Protein AF-K5VGX4-F1 (afdb_monomer)

Secondary structure (DSSP, 8-state):
-EEEEESTTT-S-EEEEEEEEEEETTEEEEEEEEEEETTTEEEE-SS----TT--EEEEEEESSSSSEEEEEEEEEETTTTEEEEEEEEEEEE----EEEEE---BPTTSSSBPPPP---EEEEES--EEETTEEE-STT-------STT---EEEEE-SSEEEEEE-

Organism: Phanerochaete carnosa (strain HHB-10118-sp) (NCBI:txid650164)

Solvent-accessible surface area (backbone atoms only — not comparable to full-atom values): 9795 Å² total; per-residue (Å²): 60,47,37,43,35,40,5,71,85,87,34,82,11,23,48,35,38,35,37,40,62,46,80,56,94,97,40,78,48,60,46,41,36,37,34,40,39,74,80,72,53,71,46,73,52,85,77,53,78,70,60,93,88,59,50,70,51,75,50,74,47,58,80,40,70,55,59,18,44,33,35,34,42,37,41,31,31,65,72,79,69,41,62,45,74,47,81,43,80,51,57,61,19,54,52,81,41,76,49,78,48,71,59,72,48,58,38,90,98,52,94,47,69,40,84,77,68,89,68,53,66,50,75,48,64,82,46,70,47,79,50,96,90,44,78,42,58,49,68,84,57,88,87,80,65,52,49,72,91,92,44,74,42,38,49,74,47,75,40,69,38,35,40,40,41,34,53,106

Foldseek 3Di:
DKKKKFQDPPDQKIKMWDWDWDDDPNDTAIWTWMAIPPVRDIDTDPQDGDDPPWDKDWDKAFPDLAQGQKIKTKMARPRVRDIDMDIDGYGGRGNPDIDTDDDFDDDPPDPHTDDDDFPAKDKDFQDWDAHPVGIQFCPVPDDDFDADPHDTQWDWDDDRGMIMIGGD

Nearest PDB structures (foldseek):
  3trs-assembly2_D  TM=9.168E-01  e=4.503E-14  Aspergillus niger var. macrosporus
  2ifr-assembly1_A  TM=8.135E-01  e=1.107E-07  Scytalidium lignicola
  6rji-assembly1_A  TM=1.841E-01  e=1.550E+00  Staphylococcus aureus subsp. aureus NCTC 8325
  8put-assembly1_E  TM=2.075E-01  e=5.794E+00  Saccharolobus islandicus

Mean predicted aligned error: 5.02 Å

Structure (mmCIF, N/CA/C/O backbone):
data_AF-K5VGX4-F1
#
_entry.id   AF-K5VGX4-F1
#
loop_
_atom_site.group_PDB
_atom_site.id
_atom_site.type_symbol
_atom_site.label_atom_id
_atom_site.label_alt_id
_atom_site.label_comp_id
_atom_site.label_asym_id
_atom_site.label_entity_id
_atom_site.label_seq_id
_atom_site.pdbx_PDB_ins_code
_atom_site.Cartn_x
_atom_site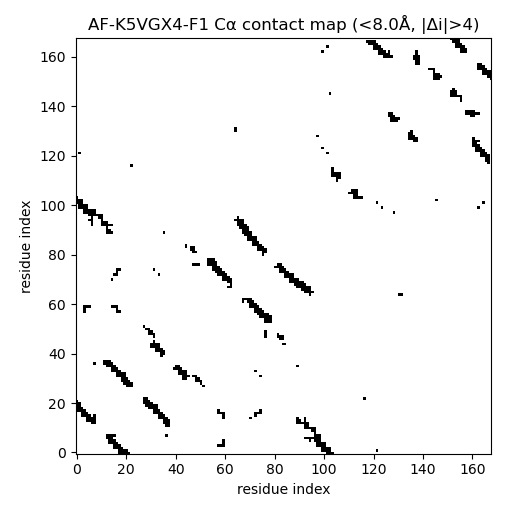.Cartn_y
_atom_site.Cartn_z
_atom_site.occupancy
_atom_site.B_iso_or_equiv
_atom_site.auth_seq_id
_atom_site.auth_comp_id
_atom_site.auth_asym_id
_atom_site.auth_atom_id
_atom_site.pdbx_PDB_model_num
ATOM 1 N N . MET A 1 1 ? -3.195 -7.210 6.623 1.00 63.75 1 MET A N 1
ATOM 2 C CA . MET A 1 1 ? -2.421 -5.995 6.301 1.00 63.75 1 MET A CA 1
ATOM 3 C C . MET A 1 1 ? -2.563 -5.768 4.810 1.00 63.75 1 MET A C 1
ATOM 5 O O . MET A 1 1 ? -2.445 -6.739 4.075 1.00 63.75 1 MET A O 1
ATOM 9 N N . SER A 1 2 ? -2.834 -4.542 4.381 1.00 61.88 2 SER A N 1
ATOM 10 C CA . SER A 1 2 ? -2.885 -4.179 2.959 1.00 61.88 2 SER A CA 1
ATOM 11 C C . SER A 1 2 ? -1.829 -3.112 2.696 1.00 61.88 2 SER A C 1
ATOM 13 O O . SER A 1 2 ? -1.759 -2.135 3.445 1.00 61.88 2 SER A O 1
ATOM 15 N N . LEU A 1 3 ? -0.999 -3.303 1.672 1.00 67.31 3 LEU A N 1
ATOM 16 C CA . LEU A 1 3 ? 0.160 -2.464 1.381 1.00 67.31 3 LEU A CA 1
ATOM 17 C C . LEU A 1 3 ? 0.176 -2.009 -0.076 1.00 67.31 3 LEU A C 1
ATOM 19 O O . LEU A 1 3 ? -0.295 -2.697 -0.980 1.00 67.31 3 LEU A O 1
ATOM 23 N N . VAL A 1 4 ? 0.801 -0.855 -0.282 1.00 62.69 4 VAL A N 1
ATOM 24 C CA . VAL A 1 4 ? 1.339 -0.416 -1.568 1.00 62.69 4 VAL A CA 1
ATOM 25 C C . VAL A 1 4 ? 2.850 -0.279 -1.403 1.00 62.69 4 VAL A C 1
ATOM 27 O O . VAL A 1 4 ? 3.320 0.361 -0.457 1.00 62.69 4 VAL A O 1
ATOM 30 N N . GLY A 1 5 ? 3.617 -0.883 -2.306 1.00 64.56 5 GLY A N 1
ATOM 31 C CA . GLY A 1 5 ? 5.077 -0.920 -2.245 1.00 64.56 5 GLY A CA 1
ATOM 32 C C . GLY A 1 5 ? 5.744 -0.354 -3.494 1.00 64.56 5 GLY A C 1
ATOM 33 O O . GLY A 1 5 ? 5.256 -0.527 -4.610 1.00 64.56 5 GLY A O 1
ATOM 34 N N . LEU A 1 6 ? 6.885 0.315 -3.307 1.00 62.66 6 LEU A N 1
ATOM 35 C CA . LEU A 1 6 ? 7.830 0.656 -4.371 1.00 62.66 6 LEU A CA 1
ATOM 36 C C . LEU A 1 6 ? 9.154 -0.085 -4.145 1.00 62.66 6 LEU A C 1
ATOM 38 O O . LEU A 1 6 ? 9.863 0.184 -3.173 1.00 62.66 6 LEU A O 1
ATOM 42 N N . GLY A 1 7 ? 9.519 -0.954 -5.092 1.00 56.75 7 GLY A N 1
ATOM 43 C CA . GLY A 1 7 ? 10.837 -1.586 -5.191 1.00 56.75 7 GLY A CA 1
ATOM 44 C C . GLY A 1 7 ? 11.082 -2.833 -4.334 1.00 56.75 7 GLY A C 1
ATOM 45 O O . GLY A 1 7 ? 12.243 -3.144 -4.099 1.00 56.75 7 GLY A O 1
ATOM 46 N N . ALA A 1 8 ? 10.064 -3.542 -3.838 1.00 59.56 8 ALA A N 1
ATOM 47 C CA . ALA A 1 8 ? 10.280 -4.581 -2.820 1.00 59.56 8 ALA A CA 1
ATOM 48 C C . ALA A 1 8 ? 10.713 -5.968 -3.331 1.00 59.56 8 ALA A C 1
ATOM 50 O O . ALA A 1 8 ? 11.227 -6.755 -2.540 1.00 59.56 8 ALA A O 1
ATOM 51 N N . ILE A 1 9 ? 10.535 -6.289 -4.620 1.00 65.56 9 ILE A N 1
ATOM 52 C CA . ILE A 1 9 ? 10.758 -7.660 -5.122 1.00 65.56 9 ILE A CA 1
ATOM 53 C C . ILE A 1 9 ? 12.150 -7.829 -5.742 1.00 65.56 9 ILE A C 1
ATOM 55 O O . ILE A 1 9 ? 12.849 -8.797 -5.443 1.00 65.56 9 ILE A O 1
ATOM 59 N N . SER A 1 10 ? 12.571 -6.910 -6.612 1.00 68.81 10 SER A N 1
ATOM 60 C CA . SER A 1 10 ? 13.826 -7.015 -7.368 1.00 68.81 10 SER A CA 1
ATOM 61 C C . SER A 1 10 ? 14.906 -6.013 -6.946 1.00 68.81 10 SER A C 1
ATOM 63 O O . SER A 1 10 ? 16.047 -6.131 -7.403 1.00 68.81 10 SER A O 1
ATOM 65 N N . CYS A 1 11 ? 14.593 -5.050 -6.068 1.00 73.00 11 CYS A N 1
ATOM 66 C CA . CYS A 1 11 ? 15.578 -4.103 -5.544 1.00 73.00 11 CYS A CA 1
ATOM 67 C C . CYS A 1 11 ? 16.080 -4.503 -4.149 1.00 73.00 11 CYS A C 1
ATOM 69 O O . CYS A 1 11 ? 15.352 -5.030 -3.317 1.00 73.00 11 CYS A O 1
ATOM 71 N N . GLU A 1 12 ? 17.327 -4.133 -3.850 1.00 76.31 12 GLU A N 1
ATOM 72 C CA . GLU A 1 12 ? 17.892 -4.255 -2.498 1.00 76.31 12 GLU A CA 1
ATOM 73 C C . GLU A 1 12 ? 17.292 -3.253 -1.496 1.00 76.31 12 GLU A C 1
ATOM 75 O O . GLU A 1 12 ? 17.384 -3.475 -0.293 1.00 76.31 12 GLU A O 1
ATOM 80 N N . ASN A 1 13 ? 16.702 -2.147 -1.973 1.00 84.50 13 ASN A N 1
ATOM 81 C CA . ASN A 1 13 ? 16.064 -1.126 -1.139 1.00 84.50 13 ASN A CA 1
ATOM 82 C C . ASN A 1 13 ? 14.654 -0.821 -1.645 1.00 84.50 13 ASN A C 1
ATOM 84 O O . ASN A 1 13 ? 14.469 -0.605 -2.847 1.00 84.50 13 ASN A O 1
ATOM 88 N N . ALA A 1 14 ? 13.713 -0.705 -0.713 1.00 85.94 14 ALA A N 1
ATOM 89 C CA . ALA A 1 14 ? 12.306 -0.450 -0.995 1.00 85.94 14 ALA A CA 1
ATOM 90 C C . ALA A 1 14 ? 11.689 0.489 0.043 1.00 85.94 14 ALA A C 1
ATOM 92 O O . ALA A 1 14 ? 12.184 0.608 1.168 1.00 85.94 14 ALA A O 1
ATOM 93 N N . LEU A 1 15 ? 10.586 1.122 -0.346 1.00 89.19 15 LEU A N 1
ATOM 94 C CA . LEU A 1 15 ? 9.711 1.874 0.545 1.00 89.19 15 LEU A CA 1
ATOM 95 C C . LEU A 1 15 ? 8.289 1.352 0.368 1.00 89.19 15 LEU A C 1
ATOM 97 O O . LEU A 1 15 ? 7.767 1.344 -0.747 1.00 89.19 15 LEU A O 1
ATOM 101 N N . THR A 1 16 ? 7.659 0.956 1.465 1.00 90.50 16 THR A N 1
ATOM 102 C CA . THR A 1 16 ? 6.272 0.485 1.479 1.00 90.50 16 THR A CA 1
ATOM 103 C C . THR A 1 16 ? 5.437 1.336 2.428 1.00 90.50 16 THR A C 1
ATOM 105 O O . THR A 1 16 ? 5.945 1.929 3.384 1.00 90.50 16 THR A O 1
ATOM 108 N N . VAL A 1 17 ? 4.145 1.451 2.128 1.00 92.88 17 VAL A N 1
ATOM 109 C CA . VAL A 1 17 ? 3.154 2.154 2.948 1.00 92.88 17 VAL A CA 1
ATOM 110 C C . VAL A 1 17 ? 1.897 1.309 2.981 1.00 92.88 17 VAL A C 1
ATOM 112 O O . VAL A 1 17 ? 1.453 0.810 1.949 1.00 92.88 17 VAL A O 1
ATOM 115 N N . GLY A 1 18 ? 1.294 1.160 4.152 1.00 91.94 18 GLY A N 1
ATOM 116 C CA . GLY A 1 18 ? 0.129 0.300 4.281 1.00 91.94 18 GLY A CA 1
ATOM 117 C C . GLY A 1 18 ? -0.660 0.507 5.558 1.00 91.94 18 GLY A C 1
ATOM 118 O O . GLY A 1 18 ? -0.421 1.436 6.335 1.00 91.94 18 GLY A O 1
ATOM 119 N N . ILE A 1 19 ? -1.628 -0.387 5.741 1.00 92.12 19 ILE A N 1
ATOM 120 C CA . ILE A 1 19 ? -2.461 -0.495 6.934 1.00 92.12 19 ILE A CA 1
ATOM 121 C C . ILE A 1 19 ? -2.382 -1.917 7.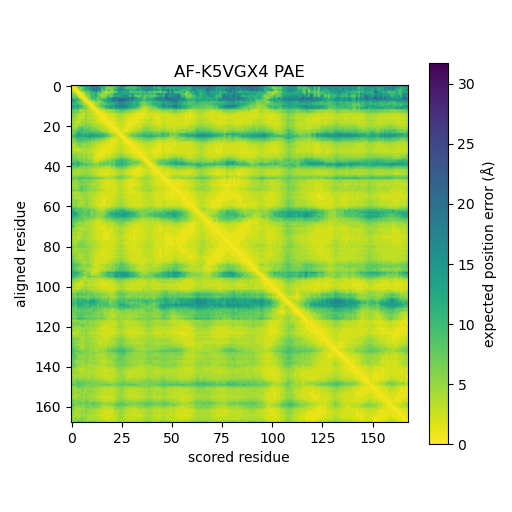479 1.00 92.12 19 ILE A C 1
ATOM 123 O O . ILE A 1 19 ? -2.678 -2.896 6.784 1.00 92.12 19 ILE A O 1
ATOM 127 N N . ASP A 1 20 ? -2.079 -2.010 8.764 1.00 88.75 20 ASP A N 1
ATOM 128 C CA . ASP A 1 20 ? -2.126 -3.236 9.545 1.00 88.75 20 ASP A CA 1
ATOM 129 C C . ASP A 1 20 ? -3.528 -3.453 10.043 1.00 88.75 20 ASP A C 1
ATOM 131 O O . ASP A 1 20 ? -4.076 -2.604 10.739 1.00 88.75 20 ASP A O 1
ATOM 135 N N . LEU A 1 21 ? -4.079 -4.617 9.720 1.00 86.75 21 LEU A N 1
ATOM 136 C CA . LEU A 1 21 ? -5.281 -5.131 10.347 1.00 86.75 21 LEU A CA 1
ATOM 137 C C . LEU A 1 21 ? -4.851 -6.177 11.367 1.00 86.75 21 LEU A C 1
ATOM 139 O O . LEU A 1 21 ? -4.308 -7.216 10.990 1.00 86.75 21 LEU A O 1
ATOM 143 N N . THR A 1 22 ? -5.157 -5.915 12.630 1.00 84.00 22 THR A N 1
ATOM 144 C CA . THR A 1 22 ? -5.036 -6.895 13.708 1.00 84.00 22 THR A CA 1
ATOM 145 C C . THR A 1 22 ? -6.429 -7.250 14.195 1.00 84.00 22 THR A C 1
ATOM 147 O O . THR A 1 22 ? -7.211 -6.360 14.534 1.00 84.00 22 THR A O 1
ATOM 150 N N . LEU A 1 23 ? -6.730 -8.547 14.254 1.00 80.00 23 LEU A N 1
ATOM 151 C CA . LEU A 1 23 ? -7.935 -9.075 14.888 1.00 80.00 23 LEU A CA 1
ATOM 152 C C . LEU A 1 23 ? -7.544 -9.779 16.189 1.00 80.00 23 LEU A C 1
ATOM 154 O O . LEU A 1 23 ? -6.754 -10.722 16.181 1.00 80.00 23 LEU A O 1
ATOM 158 N N . GLN A 1 24 ? -8.098 -9.327 17.312 1.00 79.94 24 GLN A N 1
ATOM 159 C CA . GLN A 1 24 ? -7.889 -9.940 18.620 1.00 79.94 24 GLN A CA 1
ATOM 160 C C . GLN A 1 24 ? -9.206 -9.966 19.399 1.00 79.94 24 GLN A C 1
ATOM 162 O O . GLN A 1 24 ? -9.781 -8.915 19.667 1.00 79.94 24 GLN A O 1
ATOM 167 N N . ASN A 1 25 ? -9.663 -11.160 19.797 1.00 78.88 25 ASN A N 1
ATOM 168 C CA . ASN A 1 25 ? -10.885 -11.362 20.595 1.00 78.88 25 ASN A CA 1
ATOM 169 C C . ASN A 1 25 ? -12.103 -10.585 20.047 1.00 78.88 25 ASN A C 1
ATOM 171 O O . ASN A 1 25 ? -12.697 -9.784 20.766 1.00 78.88 25 ASN A O 1
ATOM 175 N N . ASP A 1 26 ? -12.420 -10.777 18.763 1.00 78.75 26 ASP A N 1
ATOM 176 C CA . ASP A 1 26 ? -13.504 -10.101 18.025 1.00 78.75 26 ASP A CA 1
ATOM 177 C C . ASP A 1 26 ? -13.368 -8.571 17.878 1.00 78.75 26 ASP A C 1
ATOM 179 O O . ASP A 1 26 ? -14.263 -7.913 17.349 1.00 78.75 26 ASP A O 1
ATOM 183 N N . SER A 1 27 ? -12.243 -7.986 18.298 1.00 83.50 27 SER A N 1
ATOM 184 C CA . SER A 1 27 ? -11.921 -6.581 18.054 1.00 83.50 27 SER A CA 1
ATOM 185 C C . SER A 1 27 ? -10.943 -6.446 16.894 1.00 83.50 27 SER A C 1
ATOM 187 O O . SER A 1 27 ? -9.887 -7.080 16.883 1.00 83.50 27 SER A O 1
ATOM 189 N N . SER A 1 28 ? -11.260 -5.553 15.958 1.00 86.75 28 SER A N 1
ATOM 190 C CA . SER A 1 28 ? -10.342 -5.108 14.910 1.00 86.75 28 SER A CA 1
ATOM 191 C C . SER A 1 28 ? -9.628 -3.823 15.311 1.00 86.75 28 SER A C 1
ATOM 193 O O . SER A 1 28 ? -10.273 -2.881 15.775 1.00 86.75 28 SER A O 1
ATOM 195 N N . SER A 1 29 ? -8.325 -3.747 15.066 1.00 89.31 29 SER A N 1
ATOM 196 C CA . SER A 1 29 ? -7.566 -2.497 15.109 1.00 89.31 29 SER A CA 1
ATOM 197 C C . SER A 1 29 ? -6.819 -2.279 13.803 1.00 89.31 29 SER A C 1
ATOM 199 O O . SER A 1 29 ? -6.275 -3.231 13.241 1.00 89.31 29 SER A O 1
ATOM 201 N N . PHE A 1 30 ? -6.756 -1.019 13.381 1.00 91.12 30 PHE A N 1
ATOM 202 C CA . PHE A 1 30 ? -6.107 -0.593 12.150 1.00 91.12 30 PHE A CA 1
ATOM 203 C C . PHE A 1 30 ? -4.961 0.361 12.472 1.00 91.12 30 PHE A C 1
ATOM 205 O O . PHE A 1 30 ? -5.176 1.350 13.173 1.00 91.12 30 PHE A O 1
ATOM 212 N N . THR A 1 31 ? -3.758 0.084 11.976 1.00 92.19 31 THR A N 1
ATOM 213 C CA . THR A 1 31 ? -2.594 0.964 12.169 1.00 92.19 31 THR A CA 1
ATOM 214 C C . THR A 1 31 ? -1.946 1.265 10.831 1.00 92.19 31 THR A C 1
ATOM 216 O O . THR A 1 31 ? -1.549 0.352 10.122 1.00 92.19 31 THR A O 1
ATOM 219 N N . ALA A 1 32 ? -1.831 2.542 10.475 1.00 94.50 32 ALA A N 1
ATOM 220 C CA . ALA A 1 32 ? -1.070 2.934 9.297 1.00 94.50 32 ALA A CA 1
ATOM 221 C C . ALA A 1 32 ? 0.427 2.921 9.593 1.00 94.50 32 ALA A C 1
ATOM 223 O O . ALA A 1 32 ? 0.856 3.409 10.642 1.00 94.50 32 ALA A O 1
ATOM 224 N N . PHE A 1 33 ? 1.216 2.456 8.632 1.00 92.81 33 PHE A N 1
ATOM 225 C CA . PHE A 1 33 ? 2.666 2.399 8.753 1.00 92.81 33 PHE A CA 1
ATOM 226 C C . PHE A 1 33 ? 3.366 2.702 7.426 1.00 92.81 33 PHE A C 1
ATOM 228 O O . PHE A 1 33 ? 2.760 2.703 6.351 1.00 92.81 33 PHE A O 1
ATOM 235 N N . TYR A 1 34 ? 4.663 2.962 7.528 1.00 92.31 34 TYR A N 1
ATOM 236 C CA . TYR A 1 34 ? 5.604 2.886 6.421 1.00 92.31 34 TYR A CA 1
ATOM 237 C C . TYR A 1 34 ? 6.806 2.037 6.836 1.00 92.31 34 TYR A C 1
ATOM 239 O O . TYR A 1 34 ? 7.202 2.060 8.002 1.00 92.31 34 TYR A O 1
ATOM 247 N N . GLU A 1 35 ? 7.399 1.313 5.895 1.00 89.06 35 GLU A N 1
ATOM 248 C CA . GLU A 1 35 ? 8.564 0.460 6.139 1.00 89.06 35 GLU A CA 1
ATOM 249 C C . GLU A 1 35 ? 9.661 0.722 5.104 1.00 89.06 35 GLU A C 1
ATOM 251 O O . GLU A 1 35 ? 9.398 1.047 3.943 1.00 89.06 35 GLU A O 1
ATOM 256 N N . ILE A 1 36 ? 10.911 0.609 5.558 1.00 88.06 36 ILE A N 1
ATOM 257 C CA . ILE A 1 36 ? 12.106 0.768 4.731 1.00 88.06 36 ILE A CA 1
ATOM 258 C C . ILE A 1 36 ? 12.841 -0.574 4.681 1.00 88.06 36 ILE A C 1
ATOM 260 O O . ILE A 1 36 ? 13.323 -1.077 5.696 1.00 88.06 36 ILE A O 1
ATOM 264 N N . PHE A 1 37 ? 12.979 -1.142 3.487 1.00 83.19 37 PHE A N 1
ATOM 265 C CA . PHE A 1 37 ? 13.798 -2.334 3.260 1.00 83.19 37 PHE A CA 1
ATOM 266 C C . PHE A 1 37 ? 15.225 -1.915 2.851 1.00 83.19 37 PHE A C 1
ATOM 268 O O . PHE A 1 37 ? 15.352 -0.938 2.102 1.00 83.19 37 PHE A O 1
ATOM 275 N N . PRO A 1 38 ? 16.304 -2.588 3.317 1.00 77.19 38 PRO A N 1
ATOM 276 C CA . PRO A 1 38 ? 16.350 -3.857 4.056 1.00 77.19 38 PRO A CA 1
ATOM 277 C C . PRO A 1 38 ? 16.469 -3.723 5.579 1.00 77.19 38 PRO A C 1
ATOM 279 O O . PRO A 1 38 ? 16.701 -4.728 6.247 1.00 77.19 38 PRO A O 1
ATOM 282 N N . SER A 1 39 ? 16.359 -2.516 6.155 1.00 77.00 39 SER A N 1
ATOM 283 C CA . SER A 1 39 ? 16.430 -2.386 7.619 1.00 77.00 39 SER A CA 1
ATOM 284 C C . SER A 1 39 ? 15.300 -3.151 8.313 1.00 77.00 39 SER A C 1
ATOM 286 O O . SER A 1 39 ? 15.486 -3.579 9.451 1.00 77.00 39 SER A O 1
ATOM 288 N N . GLY A 1 40 ? 14.165 -3.347 7.624 1.00 71.88 40 GLY A N 1
ATOM 289 C CA . GLY A 1 40 ? 12.980 -4.025 8.159 1.00 71.88 40 GLY A CA 1
ATOM 290 C C . GLY A 1 40 ? 12.303 -3.210 9.260 1.00 71.88 40 GLY A C 1
ATOM 291 O O . GLY A 1 40 ? 11.555 -3.742 10.077 1.00 71.88 40 GLY A O 1
ATOM 292 N N . GLU A 1 41 ? 12.628 -1.917 9.345 1.00 78.50 41 GLU A N 1
ATOM 293 C CA . GLU A 1 41 ? 12.055 -1.018 10.335 1.00 78.50 41 GLU A CA 1
ATOM 294 C C . GLU A 1 41 ? 10.731 -0.466 9.803 1.00 78.50 41 GLU A C 1
ATOM 296 O O . GLU A 1 41 ? 10.706 0.295 8.830 1.00 78.50 41 GLU A O 1
ATOM 301 N N . ALA A 1 42 ? 9.641 -0.831 10.477 1.00 85.88 42 ALA A N 1
ATOM 302 C CA . ALA A 1 42 ? 8.317 -0.262 10.271 1.00 85.88 42 ALA A CA 1
ATOM 303 C C . ALA A 1 42 ? 8.037 0.845 11.298 1.00 85.88 42 ALA A C 1
ATOM 305 O O . ALA A 1 42 ? 8.340 0.722 12.489 1.00 85.88 42 ALA A O 1
ATOM 306 N N . PHE A 1 43 ? 7.429 1.934 10.839 1.00 91.50 43 PHE A N 1
ATOM 307 C CA . PHE A 1 43 ? 7.101 3.101 11.647 1.00 91.50 43 PHE A CA 1
ATOM 308 C C . PHE A 1 43 ? 5.631 3.465 11.479 1.00 91.50 43 PHE A C 1
ATOM 310 O O . PHE A 1 43 ? 5.133 3.567 10.359 1.00 91.50 43 PHE A O 1
ATOM 317 N N . ASN A 1 44 ? 4.952 3.744 12.590 1.00 94.19 44 ASN A N 1
ATOM 318 C CA . ASN A 1 44 ? 3.527 4.062 12.572 1.00 94.19 44 ASN A CA 1
ATOM 319 C C . ASN A 1 44 ? 3.268 5.540 12.267 1.00 94.19 44 ASN A C 1
ATOM 321 O O . ASN A 1 44 ? 3.961 6.433 12.764 1.00 94.19 44 ASN A O 1
ATOM 325 N N . PHE A 1 45 ? 2.186 5.803 11.539 1.00 94.62 45 PHE A N 1
ATOM 326 C CA . PHE A 1 45 ? 1.558 7.118 11.499 1.00 94.62 45 PHE A CA 1
ATOM 327 C C . PHE A 1 45 ? 0.617 7.258 12.704 1.00 94.62 45 PHE A C 1
ATOM 329 O O . PHE A 1 45 ? -0.394 6.568 12.785 1.00 94.62 45 PHE A O 1
ATOM 336 N N . SER A 1 46 ? 0.939 8.146 13.650 1.00 91.25 46 SER A N 1
ATOM 337 C CA . SER A 1 46 ? 0.144 8.336 14.877 1.00 91.25 46 SER A CA 1
ATOM 338 C C . SER A 1 46 ? -1.083 9.233 14.704 1.00 91.25 46 SER A C 1
ATOM 340 O O . SER A 1 46 ? -2.006 9.169 15.513 1.00 91.25 46 SER A O 1
ATOM 342 N N . ASP A 1 47 ? -1.093 10.075 13.670 1.00 90.62 47 ASP A N 1
ATOM 343 C CA . ASP A 1 47 ? -2.043 11.189 13.539 1.00 90.62 47 ASP A CA 1
ATOM 344 C C . ASP A 1 47 ? -3.201 10.870 12.574 1.00 90.62 47 ASP A C 1
ATOM 346 O O . ASP A 1 47 ? -3.835 11.766 12.013 1.00 90.62 47 ASP A O 1
ATOM 350 N N . ILE A 1 48 ? -3.478 9.582 12.362 1.00 96.44 48 ILE A N 1
ATOM 351 C CA . ILE A 1 48 ? -4.554 9.090 11.502 1.00 96.44 48 ILE A CA 1
ATOM 352 C C . ILE A 1 48 ? -5.220 7.866 12.129 1.00 96.44 48 ILE A C 1
ATOM 354 O O . ILE A 1 48 ? -4.569 7.047 12.774 1.00 96.44 48 ILE A O 1
ATOM 358 N N . SER A 1 49 ? -6.533 7.755 11.951 1.00 95.62 49 SER A N 1
ATOM 359 C CA . SER A 1 49 ? -7.339 6.644 12.455 1.00 95.62 49 SER A CA 1
ATOM 360 C C . SER A 1 49 ? -8.184 6.047 11.340 1.00 95.62 49 SER A C 1
ATOM 362 O O . SER A 1 49 ? -8.503 6.736 10.370 1.00 95.62 49 SER A O 1
ATOM 364 N N . PHE A 1 50 ? -8.561 4.780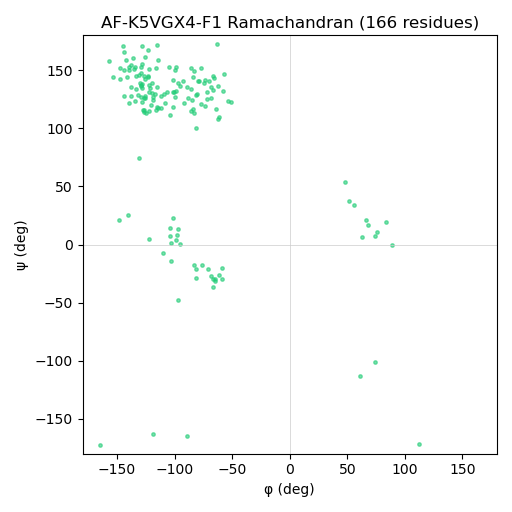 11.496 1.00 94.94 50 PHE A N 1
ATOM 365 C CA . PHE A 1 50 ? -9.375 4.052 10.526 1.00 94.94 50 PHE A CA 1
ATOM 366 C C . PHE A 1 50 ? -10.406 3.183 11.234 1.00 94.94 50 PHE A C 1
ATOM 368 O O . PHE A 1 50 ? -10.186 2.718 12.357 1.00 94.94 50 PHE A O 1
ATOM 375 N N . ALA A 1 51 ? -11.505 2.933 10.539 1.00 93.00 51 ALA A N 1
ATOM 376 C CA . ALA A 1 51 ? -12.508 1.945 10.877 1.00 93.00 51 ALA A CA 1
ATOM 377 C C . ALA A 1 51 ? -12.741 0.996 9.693 1.00 93.00 51 ALA A C 1
ATOM 379 O O . ALA A 1 51 ? -12.415 1.298 8.544 1.00 93.00 51 ALA A O 1
ATOM 380 N N . ALA A 1 52 ? -13.331 -0.165 9.978 1.00 88.75 52 ALA A N 1
ATOM 381 C CA . ALA A 1 52 ? -13.754 -1.084 8.931 1.00 88.75 52 ALA A CA 1
ATOM 382 C C . ALA A 1 52 ? -14.747 -0.388 7.982 1.00 88.75 52 ALA A C 1
ATOM 384 O O . ALA A 1 52 ? -15.709 0.236 8.435 1.00 88.75 52 ALA A O 1
ATOM 385 N N . GLY A 1 53 ? -14.514 -0.517 6.674 1.00 89.62 53 GLY A N 1
ATOM 386 C CA . GLY A 1 53 ? -15.319 0.122 5.629 1.00 89.62 53 GLY A CA 1
ATOM 387 C C . GLY A 1 53 ? -14.863 1.527 5.221 1.00 89.62 53 GLY A C 1
ATOM 388 O O . GLY A 1 53 ? -15.483 2.116 4.336 1.00 89.62 53 GLY A O 1
ATOM 389 N N . ASP A 1 54 ? -13.798 2.068 5.820 1.00 94.81 54 ASP A N 1
ATOM 390 C CA . ASP A 1 54 ? -13.216 3.330 5.360 1.00 94.81 54 ASP A CA 1
ATOM 391 C C . ASP A 1 54 ? -12.585 3.202 3.966 1.00 94.81 54 ASP A C 1
ATOM 393 O O . ASP A 1 54 ? -11.976 2.188 3.626 1.00 94.81 54 ASP A O 1
ATOM 397 N N . ILE A 1 55 ? -12.685 4.273 3.174 1.00 95.31 55 ILE A N 1
ATOM 398 C CA . ILE A 1 55 ? -11.999 4.399 1.888 1.00 95.31 55 ILE A CA 1
ATOM 399 C C . ILE A 1 55 ? -10.660 5.080 2.144 1.00 95.31 55 ILE A C 1
ATOM 401 O O . ILE A 1 55 ? -10.612 6.204 2.653 1.00 95.31 55 ILE A O 1
ATOM 405 N N . VAL A 1 56 ? -9.566 4.416 1.773 1.00 95.75 56 VAL A N 1
ATOM 406 C CA . VAL A 1 56 ? -8.212 4.910 2.030 1.00 95.75 56 VAL A CA 1
ATOM 407 C C . VAL A 1 56 ? -7.433 5.041 0.732 1.00 95.75 56 VAL A C 1
ATOM 409 O O . VAL A 1 56 ? -7.372 4.118 -0.072 1.00 95.75 56 VAL A O 1
ATOM 412 N N . THR A 1 57 ? -6.799 6.196 0.547 1.00 95.19 57 THR A N 1
ATOM 413 C CA . THR A 1 57 ? -5.821 6.412 -0.518 1.00 95.19 57 THR A CA 1
ATOM 414 C C . THR A 1 57 ? -4.421 6.282 0.059 1.00 95.19 57 THR A C 1
ATOM 416 O O . THR A 1 57 ? -4.072 6.976 1.016 1.00 95.19 57 THR A O 1
ATOM 419 N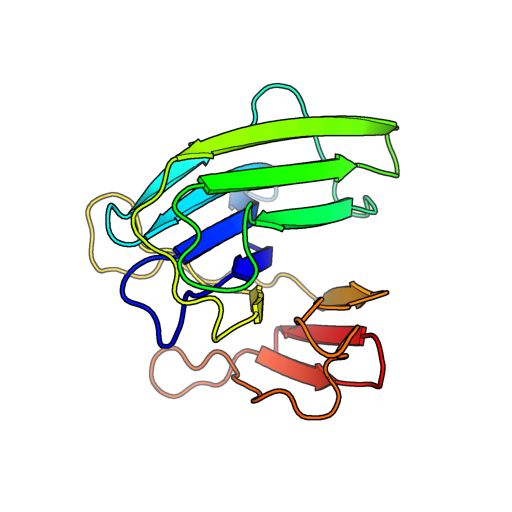 N . VAL A 1 58 ? -3.610 5.427 -0.556 1.00 93.69 58 VAL A N 1
ATOM 420 C CA . VAL A 1 58 ? -2.187 5.264 -0.252 1.00 93.69 58 VAL A CA 1
ATOM 421 C C . VAL A 1 58 ? -1.387 5.694 -1.473 1.00 93.69 58 VAL A C 1
ATOM 423 O O . VAL A 1 58 ? -1.748 5.362 -2.598 1.00 93.69 58 VAL A O 1
ATOM 426 N N . ASN A 1 59 ? -0.318 6.458 -1.262 1.00 92.81 59 ASN A N 1
ATOM 427 C CA . ASN A 1 59 ? 0.539 6.925 -2.345 1.00 92.81 59 ASN A CA 1
ATOM 428 C C . ASN A 1 59 ? 1.992 7.051 -1.884 1.00 92.81 59 ASN A C 1
ATOM 430 O O . ASN A 1 59 ? 2.265 7.504 -0.771 1.00 92.81 59 ASN A O 1
ATOM 434 N N . ILE A 1 60 ? 2.925 6.714 -2.770 1.00 92.00 60 ILE A N 1
ATOM 435 C CA . ILE A 1 60 ? 4.355 6.904 -2.551 1.00 92.00 60 ILE A CA 1
ATOM 436 C C . ILE A 1 60 ? 4.909 7.711 -3.717 1.00 92.00 60 ILE A C 1
ATOM 438 O O . ILE A 1 60 ? 4.766 7.333 -4.875 1.00 92.00 60 ILE A O 1
ATOM 442 N N . THR A 1 61 ? 5.582 8.818 -3.413 1.00 91.19 61 THR A N 1
ATOM 443 C CA . THR A 1 61 ? 6.298 9.609 -4.422 1.00 91.19 61 THR A CA 1
ATOM 444 C C . THR A 1 61 ? 7.795 9.502 -4.188 1.00 91.19 61 THR A C 1
ATOM 446 O O . THR A 1 61 ? 8.279 9.961 -3.154 1.00 91.19 61 THR A O 1
ATOM 449 N N . ALA A 1 62 ? 8.539 8.944 -5.136 1.00 87.19 62 ALA A N 1
ATOM 450 C CA . ALA A 1 62 ? 9.998 8.957 -5.105 1.00 87.19 62 ALA A CA 1
ATOM 451 C C . ALA A 1 62 ? 10.549 10.280 -5.666 1.00 87.19 62 ALA A C 1
ATOM 453 O O . ALA A 1 62 ? 9.947 10.887 -6.551 1.00 87.19 62 ALA A O 1
ATOM 454 N N . ALA A 1 63 ? 11.705 10.733 -5.167 1.00 80.44 63 ALA A N 1
ATOM 455 C CA . ALA A 1 63 ? 12.337 11.962 -5.661 1.00 80.44 63 ALA A CA 1
ATOM 456 C C . ALA A 1 63 ? 12.795 11.852 -7.129 1.00 80.44 63 ALA A C 1
ATOM 458 O O . ALA A 1 63 ? 12.827 12.849 -7.852 1.00 80.44 63 ALA A O 1
ATOM 459 N N . THR A 1 64 ? 13.144 10.642 -7.570 1.00 78.94 64 THR A N 1
ATOM 460 C CA . THR A 1 64 ? 13.499 10.312 -8.954 1.00 78.94 64 THR A CA 1
ATOM 461 C C . THR A 1 64 ? 12.869 8.979 -9.347 1.00 78.94 64 THR A C 1
ATOM 463 O O . THR A 1 64 ? 12.612 8.131 -8.499 1.00 78.94 64 THR A O 1
ATOM 466 N N . ALA A 1 65 ? 12.625 8.771 -10.643 1.00 70.12 65 ALA A N 1
ATOM 467 C CA . ALA A 1 65 ? 12.060 7.510 -11.131 1.00 70.12 65 ALA A CA 1
ATOM 468 C C . ALA A 1 65 ? 13.035 6.323 -10.992 1.00 70.12 65 ALA A C 1
ATOM 470 O O . ALA A 1 65 ? 12.607 5.183 -10.875 1.00 70.12 65 ALA A O 1
ATOM 471 N N . THR A 1 66 ? 14.346 6.588 -11.000 1.00 74.06 66 THR A N 1
ATOM 472 C CA . THR A 1 66 ? 15.402 5.586 -10.803 1.00 74.06 66 THR A CA 1
ATOM 473 C C . THR A 1 66 ? 16.434 6.094 -9.801 1.00 74.06 66 THR A C 1
ATOM 475 O O . THR A 1 66 ? 16.737 7.291 -9.763 1.00 74.06 66 THR A O 1
ATOM 478 N N . ASN A 1 67 ? 16.985 5.186 -8.991 1.00 81.50 67 ASN A N 1
ATOM 479 C CA . ASN A 1 67 ? 18.009 5.465 -7.974 1.00 81.50 67 ASN A CA 1
ATOM 480 C C . ASN A 1 67 ? 17.612 6.545 -6.956 1.00 81.50 67 ASN A C 1
ATOM 482 O O . ASN A 1 67 ? 18.450 7.331 -6.505 1.00 81.50 67 ASN A O 1
ATOM 486 N N . ALA A 1 68 ? 16.326 6.615 -6.613 1.00 86.56 68 ALA A N 1
ATOM 487 C CA . ALA A 1 68 ? 15.862 7.545 -5.598 1.00 86.56 68 ALA A CA 1
ATOM 488 C C . ALA A 1 68 ? 16.423 7.149 -4.233 1.00 86.56 68 ALA A C 1
ATOM 490 O O . ALA A 1 68 ? 16.354 5.992 -3.832 1.00 86.56 68 ALA A O 1
ATOM 491 N N . THR A 1 69 ? 16.951 8.124 -3.504 1.00 90.62 69 THR A N 1
ATOM 492 C CA . THR A 1 69 ? 17.445 7.956 -2.127 1.00 90.62 69 THR A CA 1
ATOM 493 C C . THR A 1 69 ? 16.476 8.528 -1.093 1.00 90.62 69 THR A C 1
ATOM 495 O O . THR A 1 69 ? 16.788 8.641 0.095 1.00 90.62 69 THR A O 1
ATOM 498 N N . SER A 1 70 ? 15.296 8.944 -1.546 1.00 90.62 70 SER A N 1
ATOM 499 C CA . SER A 1 70 ? 14.201 9.365 -0.691 1.00 90.62 70 SER A CA 1
ATOM 500 C C . SER A 1 70 ? 12.862 9.245 -1.403 1.00 90.62 70 SER A C 1
ATOM 502 O O . SER A 1 70 ? 12.763 9.270 -2.637 1.00 90.62 70 SER A O 1
ATOM 504 N N . GLY A 1 71 ? 11.817 9.155 -0.591 1.00 90.94 71 GLY A N 1
ATOM 505 C CA . GLY A 1 71 ? 10.436 9.212 -1.026 1.00 90.94 71 GLY A CA 1
ATOM 506 C C . GLY A 1 71 ? 9.564 9.923 -0.001 1.00 90.94 71 GLY A C 1
ATOM 507 O O . GLY A 1 71 ? 9.990 10.225 1.115 1.00 90.94 71 GLY A O 1
ATOM 508 N N . THR A 1 72 ? 8.330 10.202 -0.389 1.00 93.75 72 THR A N 1
ATOM 509 C CA . THR A 1 72 ? 7.297 10.694 0.516 1.00 93.75 72 THR A CA 1
ATOM 510 C C . THR A 1 72 ? 6.145 9.707 0.506 1.00 93.75 72 THR A C 1
ATOM 512 O O . THR A 1 72 ? 5.552 9.448 -0.541 1.00 93.75 72 THR A O 1
ATOM 515 N N . ALA A 1 73 ? 5.863 9.158 1.680 1.00 93.62 73 ALA A N 1
ATOM 516 C CA . ALA A 1 73 ? 4.726 8.300 1.948 1.00 93.62 73 ALA A CA 1
ATOM 517 C C . ALA A 1 73 ? 3.508 9.160 2.289 1.00 93.62 73 ALA A C 1
ATOM 519 O O . ALA A 1 73 ? 3.618 10.076 3.109 1.00 93.62 73 ALA A O 1
ATOM 520 N N . PHE A 1 74 ? 2.360 8.845 1.699 1.00 94.88 74 PHE A N 1
ATOM 521 C CA . PHE A 1 74 ? 1.076 9.470 1.988 1.00 94.88 74 PHE A CA 1
ATOM 522 C C . PHE A 1 74 ? 0.032 8.405 2.283 1.00 94.88 74 PHE A C 1
ATOM 524 O O .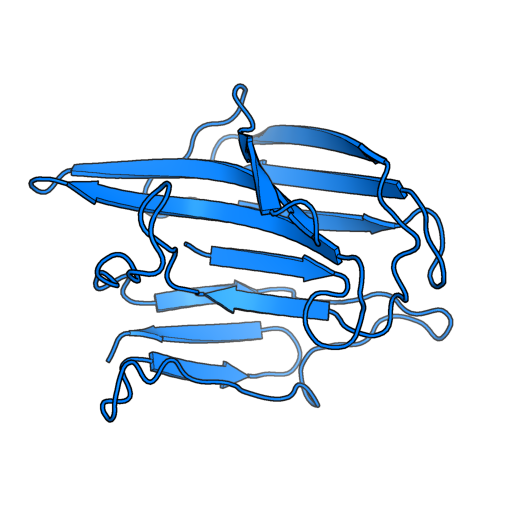 PHE A 1 74 ? -0.077 7.409 1.566 1.00 94.88 74 PHE A O 1
ATOM 531 N N . ILE A 1 75 ? -0.782 8.675 3.296 1.00 95.81 75 ILE A N 1
ATOM 532 C CA . ILE A 1 75 ? -1.989 7.915 3.573 1.00 95.81 75 ILE A CA 1
ATOM 533 C C . ILE A 1 75 ? -3.122 8.871 3.939 1.00 95.81 75 ILE A C 1
ATOM 535 O O . ILE A 1 75 ? -2.970 9.758 4.781 1.00 95.81 75 ILE A O 1
ATOM 539 N N . ILE A 1 76 ? -4.248 8.726 3.251 1.00 96.50 76 ILE A N 1
ATOM 540 C CA . ILE A 1 76 ? -5.405 9.611 3.360 1.00 96.50 76 ILE A CA 1
ATOM 541 C C . ILE A 1 76 ? -6.620 8.742 3.635 1.00 96.50 76 ILE A C 1
ATOM 543 O O . ILE A 1 76 ? -7.020 7.954 2.781 1.00 96.50 76 ILE A O 1
ATOM 547 N N . ASN A 1 77 ? -7.231 8.904 4.803 1.00 97.38 77 ASN A N 1
ATOM 548 C CA . ASN A 1 77 ? -8.542 8.337 5.069 1.00 97.38 77 ASN A CA 1
ATOM 549 C C . ASN A 1 77 ? -9.582 9.279 4.450 1.00 97.38 77 ASN A C 1
ATOM 551 O O . ASN A 1 77 ? -9.896 10.330 5.010 1.00 97.38 77 ASN A O 1
ATOM 555 N N . GLN A 1 78 ? -10.087 8.920 3.271 1.00 97.50 78 GLN A N 1
ATOM 556 C CA . GLN A 1 78 ? -11.045 9.731 2.521 1.00 97.50 78 GLN A CA 1
ATOM 557 C C . GLN A 1 78 ? -12.392 9.822 3.245 1.00 97.50 78 GLN A C 1
ATOM 559 O O . GLN A 1 78 ? -13.074 10.841 3.143 1.00 97.50 78 GLN A O 1
ATOM 564 N N . SER A 1 79 ? -12.758 8.793 4.016 1.00 97.81 79 SER A N 1
ATOM 565 C CA . SER A 1 79 ? -13.998 8.772 4.799 1.00 97.81 79 SER A CA 1
ATOM 566 C C . SER A 1 79 ? -13.999 9.803 5.928 1.00 97.81 79 SER A C 1
ATOM 568 O O . SER A 1 79 ? -15.036 10.399 6.218 1.00 97.81 79 SER A O 1
ATOM 570 N N . THR A 1 80 ? -12.849 10.034 6.568 1.00 97.44 80 THR A N 1
ATOM 571 C CA . THR A 1 80 ? -12.720 10.979 7.694 1.00 97.44 80 THR A CA 1
ATOM 572 C C . THR A 1 80 ? -12.079 12.311 7.303 1.00 97.44 80 THR A C 1
ATOM 574 O O . THR A 1 80 ? -12.136 13.272 8.072 1.00 97.44 80 THR A O 1
ATOM 577 N N . GLY A 1 81 ? -11.454 12.385 6.126 1.00 97.38 81 GLY A N 1
ATOM 578 C CA . GLY A 1 81 ? -10.653 13.522 5.673 1.00 97.38 81 GLY A CA 1
ATOM 579 C C . GLY A 1 81 ? -9.289 13.641 6.362 1.00 97.38 81 GLY A C 1
ATOM 580 O O . GLY A 1 81 ? -8.591 14.638 6.168 1.00 97.38 81 GLY A O 1
ATOM 581 N N . GLN A 1 82 ? -8.890 12.661 7.180 1.00 97.94 82 GLN A N 1
ATOM 582 C CA . GLN A 1 82 ? -7.581 12.660 7.830 1.00 97.94 82 GLN A CA 1
ATOM 583 C C . GLN A 1 82 ? -6.479 12.325 6.823 1.00 97.94 82 GLN A C 1
ATOM 585 O O . GLN A 1 82 ? -6.635 11.462 5.963 1.00 97.94 82 GLN A O 1
ATOM 590 N N . THR A 1 83 ? -5.336 12.993 6.949 1.00 97.00 83 THR A N 1
ATOM 591 C CA . THR A 1 83 ? -4.161 12.764 6.105 1.00 97.00 83 THR A CA 1
ATOM 592 C C . THR A 1 83 ? -2.926 12.666 6.980 1.00 97.00 83 THR A C 1
ATOM 594 O O . THR A 1 83 ? -2.700 13.530 7.825 1.00 97.00 83 THR A O 1
ATOM 597 N N . ALA A 1 84 ? -2.097 11.661 6.725 1.00 97.06 84 ALA A N 1
ATOM 598 C CA . ALA A 1 84 ? -0.756 11.566 7.269 1.00 97.06 84 ALA A CA 1
ATOM 599 C C . ALA A 1 84 ? 0.259 11.455 6.127 1.00 97.06 84 ALA A C 1
ATOM 601 O O . ALA A 1 84 ? -0.007 10.870 5.075 1.00 97.06 84 ALA A O 1
ATOM 602 N N . SER A 1 85 ? 1.429 12.062 6.319 1.00 95.88 85 SER A N 1
ATOM 603 C CA . SER A 1 85 ? 2.514 11.984 5.346 1.00 95.88 85 SER A CA 1
ATOM 604 C C . SER A 1 85 ? 3.873 12.023 6.024 1.00 95.88 85 SER A C 1
ATOM 606 O O . SER A 1 85 ? 4.026 12.587 7.111 1.00 95.88 85 SER A O 1
ATOM 608 N N . LYS A 1 86 ? 4.870 11.409 5.387 1.00 95.69 86 LYS A N 1
ATOM 609 C CA . LYS A 1 86 ? 6.242 11.386 5.887 1.00 95.69 86 LYS A CA 1
ATOM 610 C C . LYS A 1 86 ? 7.228 11.454 4.734 1.00 95.69 86 LYS A C 1
ATOM 612 O O . LYS A 1 86 ? 7.164 10.640 3.820 1.00 95.69 86 LYS A O 1
ATOM 617 N N . HIS A 1 87 ? 8.164 12.398 4.811 1.00 94.62 87 HIS A N 1
ATOM 618 C CA . HIS A 1 87 ? 9.361 12.374 3.976 1.00 94.62 87 HIS A CA 1
ATOM 619 C C . HIS A 1 87 ? 10.396 11.431 4.593 1.00 94.62 87 HIS A C 1
ATOM 621 O O . HIS A 1 87 ? 10.689 11.532 5.789 1.00 94.62 87 HIS A O 1
ATOM 627 N N . ILE A 1 88 ? 10.914 10.506 3.791 1.00 92.19 88 ILE A N 1
ATOM 628 C CA . ILE A 1 88 ? 11.697 9.357 4.240 1.00 92.19 88 ILE A CA 1
ATOM 629 C C . ILE A 1 88 ? 12.960 9.264 3.389 1.00 92.19 88 ILE A C 1
ATOM 631 O O . ILE A 1 88 ? 12.892 9.265 2.161 1.00 92.19 88 ILE A O 1
ATOM 635 N N . HIS A 1 89 ? 14.111 9.169 4.049 1.00 90.06 89 HIS A N 1
ATOM 636 C CA . HIS A 1 89 ? 15.379 8.854 3.397 1.00 90.06 89 HIS A CA 1
ATOM 637 C C . HIS A 1 89 ? 15.579 7.340 3.373 1.00 90.06 89 HIS A C 1
ATOM 639 O O . HIS A 1 89 ? 15.365 6.671 4.381 1.00 90.06 89 HIS A O 1
ATOM 645 N N . THR A 1 90 ? 16.008 6.821 2.230 1.00 85.38 90 THR A N 1
ATOM 646 C CA . THR A 1 90 ? 16.205 5.392 1.975 1.00 85.38 90 THR A CA 1
ATOM 647 C C . THR A 1 90 ? 17.604 5.149 1.411 1.00 85.38 90 THR A C 1
ATOM 649 O O . THR A 1 90 ? 18.317 6.083 1.028 1.00 85.38 90 THR A O 1
ATOM 652 N N . GLY A 1 91 ? 18.002 3.879 1.298 1.00 85.62 91 GLY A N 1
ATOM 653 C CA . GLY A 1 91 ? 19.025 3.508 0.319 1.00 85.62 91 GLY A CA 1
ATOM 654 C C . GLY A 1 91 ? 18.543 3.781 -1.113 1.00 85.62 91 GLY A C 1
ATOM 655 O O . GLY A 1 91 ? 17.383 4.136 -1.334 1.00 85.62 91 GLY A O 1
ATOM 656 N N . SER A 1 92 ? 19.431 3.631 -2.098 1.00 86.81 92 SER A N 1
ATOM 657 C CA . SER A 1 92 ? 19.072 3.808 -3.512 1.00 86.81 92 SER A CA 1
ATOM 658 C C . SER A 1 92 ? 18.024 2.772 -3.930 1.00 86.81 92 SER A C 1
ATOM 660 O O . SER A 1 92 ? 18.340 1.588 -4.064 1.00 86.81 92 SER A O 1
ATOM 662 N N . MET A 1 93 ? 16.786 3.218 -4.134 1.00 85.38 93 MET A N 1
ATOM 663 C CA . MET A 1 93 ? 15.684 2.412 -4.654 1.00 85.38 93 MET A CA 1
ATOM 664 C C . MET A 1 93 ? 15.808 2.333 -6.172 1.00 85.38 93 MET A C 1
ATOM 666 O O . MET A 1 93 ? 15.955 3.357 -6.847 1.00 85.38 93 MET A O 1
ATOM 670 N N . CYS A 1 94 ? 15.755 1.123 -6.729 1.00 77.94 94 CYS A N 1
ATOM 671 C CA . CYS A 1 94 ? 15.985 0.937 -8.159 1.00 77.94 94 CYS A CA 1
ATOM 672 C C . CYS A 1 94 ? 14.786 1.370 -9.024 1.00 77.94 94 CYS A C 1
ATOM 674 O O . CYS A 1 94 ? 14.971 1.663 -10.204 1.00 77.94 94 CYS A O 1
ATOM 676 N N . GLY A 1 95 ? 13.595 1.505 -8.420 1.00 76.19 95 GLY A N 1
ATOM 677 C CA . GLY A 1 95 ? 12.373 1.954 -9.098 1.00 76.19 95 GLY A CA 1
ATOM 678 C C . GLY A 1 95 ? 11.870 0.964 -10.151 1.00 76.19 95 GLY A C 1
ATOM 679 O O . GLY A 1 95 ? 11.168 1.365 -11.073 1.00 76.19 95 GLY A O 1
ATOM 680 N N . ALA A 1 96 ? 12.285 -0.303 -10.052 1.00 79.38 96 ALA A N 1
ATOM 681 C CA . ALA A 1 96 ? 11.963 -1.337 -11.031 1.00 79.38 96 ALA A CA 1
ATOM 682 C C . ALA A 1 96 ? 10.571 -1.946 -10.822 1.00 79.38 96 ALA A C 1
ATOM 684 O O . ALA A 1 96 ? 9.945 -2.343 -11.801 1.00 79.38 96 ALA A O 1
ATOM 685 N N . ASP A 1 97 ? 10.083 -1.961 -9.577 1.00 85.19 97 ASP A N 1
ATOM 686 C CA . ASP A 1 97 ? 8.827 -2.615 -9.211 1.00 85.19 97 ASP A CA 1
ATOM 687 C C . ASP A 1 97 ? 7.886 -1.659 -8.482 1.00 85.19 97 ASP A C 1
ATOM 689 O O . ASP A 1 97 ? 8.312 -0.842 -7.658 1.00 85.19 97 ASP A O 1
ATOM 693 N N . VAL A 1 98 ? 6.595 -1.834 -8.744 1.00 88.75 98 VAL A N 1
ATOM 694 C CA . VAL A 1 98 ? 5.492 -1.298 -7.946 1.00 88.75 98 VAL A CA 1
ATOM 695 C C . VAL A 1 98 ? 4.539 -2.444 -7.674 1.00 88.75 98 VAL A C 1
ATOM 697 O O . VAL A 1 98 ? 4.279 -3.255 -8.563 1.00 88.75 98 VAL A O 1
ATOM 700 N N . GLU A 1 99 ? 4.022 -2.513 -6.458 1.00 89.50 99 GLU A N 1
ATOM 701 C CA . GLU A 1 99 ? 3.173 -3.614 -6.031 1.00 89.50 99 GLU A CA 1
ATOM 702 C C . GLU A 1 99 ? 1.999 -3.132 -5.179 1.00 89.50 99 GLU A C 1
ATOM 704 O O . GLU A 1 99 ? 2.084 -2.147 -4.440 1.00 89.50 99 GLU A O 1
ATOM 709 N N . TRP A 1 100 ? 0.907 -3.880 -5.280 1.00 92.56 100 TRP A N 1
ATOM 710 C CA . TRP A 1 100 ? -0.268 -3.784 -4.426 1.00 92.56 100 TRP A CA 1
ATOM 711 C C . TRP A 1 100 ? -0.451 -5.157 -3.805 1.00 92.56 100 TRP A C 1
ATOM 713 O O . TRP A 1 100 ? -0.651 -6.134 -4.526 1.00 92.56 100 TRP A O 1
ATOM 723 N N . THR A 1 101 ? -0.306 -5.249 -2.489 1.00 91.31 101 THR A N 1
ATOM 724 C CA . THR A 1 101 ? -0.160 -6.542 -1.821 1.00 91.31 101 THR A CA 1
ATOM 725 C C . THR A 1 101 ? -1.014 -6.632 -0.567 1.00 91.31 101 THR A C 1
ATOM 727 O O . THR A 1 101 ? -1.302 -5.651 0.121 1.00 91.31 101 THR A O 1
ATOM 730 N N . VAL A 1 102 ? -1.411 -7.859 -0.254 1.00 90.75 102 VAL A N 1
ATOM 731 C CA . VAL A 1 102 ? -1.855 -8.271 1.075 1.00 90.75 102 VAL A CA 1
ATOM 732 C C . VAL A 1 102 ? -0.877 -9.351 1.507 1.00 90.75 102 VAL A C 1
ATOM 734 O O . VAL A 1 102 ? -0.681 -10.323 0.781 1.00 90.75 102 VAL A O 1
ATOM 737 N N . GLN A 1 103 ? -0.233 -9.169 2.658 1.00 85.69 103 GLN A N 1
ATOM 738 C CA . GLN A 1 103 ? 0.788 -10.099 3.141 1.00 85.69 103 GLN A CA 1
ATOM 739 C C . GLN A 1 103 ? 0.590 -10.437 4.620 1.00 85.69 103 GLN A C 1
ATOM 741 O O . GLN A 1 103 ? 0.051 -9.641 5.399 1.00 85.69 103 GLN A O 1
ATOM 746 N N . GLY A 1 104 ? 1.050 -11.627 5.008 1.00 82.12 104 GLY A N 1
ATOM 747 C CA . GLY A 1 104 ? 1.238 -11.987 6.410 1.00 82.12 104 GLY A CA 1
ATOM 748 C C . GLY A 1 104 ? 2.506 -11.344 6.976 1.00 82.12 104 GLY A C 1
ATOM 749 O O . GLY A 1 104 ? 3.468 -11.111 6.248 1.00 82.12 104 GLY A O 1
ATOM 750 N N . LEU A 1 105 ? 2.519 -11.085 8.283 1.00 77.31 105 LEU A N 1
ATOM 751 C CA . LEU A 1 105 ? 3.685 -10.541 8.981 1.00 77.31 105 LEU A CA 1
ATOM 752 C C . LEU A 1 105 ? 4.383 -11.593 9.806 1.00 77.31 105 LEU A C 1
ATOM 754 O O . LEU A 1 105 ? 3.741 -12.511 10.295 1.00 77.31 105 LEU A O 1
ATOM 758 N N . PHE A 1 106 ? 5.681 -11.427 10.027 1.00 77.25 106 PHE A N 1
ATOM 759 C CA . PHE A 1 106 ? 6.377 -12.215 11.033 1.00 77.25 106 PHE A CA 1
ATOM 760 C C . PHE A 1 106 ? 6.015 -11.724 12.436 1.00 77.25 106 PHE A C 1
ATOM 762 O O . PHE A 1 106 ? 5.932 -10.520 12.684 1.00 77.25 106 PHE A O 1
ATOM 769 N N . GLU A 1 107 ? 5.805 -12.648 13.373 1.00 74.88 107 GLU A N 1
ATOM 770 C CA . GLU A 1 107 ? 5.655 -12.282 14.778 1.00 74.88 107 GLU A CA 1
ATOM 771 C C . GLU A 1 107 ? 6.951 -11.622 15.257 1.00 74.88 107 GLU A C 1
ATOM 773 O O . GLU A 1 107 ? 8.052 -12.098 14.957 1.00 74.88 107 GLU A O 1
ATOM 778 N N . ASN A 1 108 ? 6.818 -10.528 16.009 1.00 71.19 108 ASN A N 1
ATOM 779 C CA . ASN A 1 108 ? 7.939 -9.673 16.385 1.00 71.19 108 ASN A CA 1
ATOM 780 C C . ASN A 1 108 ? 9.109 -10.470 16.998 1.00 71.19 108 ASN A C 1
ATOM 782 O O . ASN A 1 108 ? 8.949 -11.158 18.007 1.00 71.19 108 ASN A O 1
ATOM 786 N N . GLY A 1 109 ? 10.294 -10.348 16.393 1.00 69.50 109 GLY A N 1
ATOM 787 C CA . GLY A 1 109 ? 11.515 -11.026 16.836 1.00 69.50 109 GLY A CA 1
ATOM 788 C C . GLY A 1 109 ? 11.588 -12.520 16.502 1.00 69.50 109 GLY A C 1
ATOM 789 O O . GLY A 1 109 ? 12.479 -13.205 17.003 1.00 69.50 109 GLY A O 1
ATOM 790 N N . THR A 1 110 ? 10.681 -13.037 15.671 1.00 76.69 110 THR A N 1
ATOM 791 C CA . THR A 1 110 ? 10.666 -14.438 15.238 1.00 76.69 110 THR A CA 1
ATOM 792 C C . THR A 1 110 ? 10.709 -14.552 13.713 1.00 76.69 110 THR A C 1
ATOM 794 O O . THR A 1 110 ? 10.496 -13.584 12.990 1.00 76.69 110 THR A O 1
ATOM 797 N N . THR A 1 111 ? 10.959 -15.763 13.217 1.00 78.62 111 THR A N 1
ATOM 798 C CA . THR A 1 111 ? 10.772 -16.126 11.803 1.00 78.62 111 THR A CA 1
ATOM 799 C C . THR A 1 111 ? 9.424 -16.816 11.571 1.00 78.62 111 THR A C 1
ATOM 801 O O . THR A 1 111 ? 9.228 -17.464 10.544 1.00 78.62 111 THR A O 1
ATOM 804 N N . THR A 1 112 ? 8.521 -16.757 12.551 1.00 81.06 112 THR A N 1
ATOM 805 C CA . THR A 1 112 ? 7.194 -17.368 12.486 1.00 81.06 112 THR A CA 1
ATOM 806 C C . THR A 1 112 ? 6.242 -16.370 11.856 1.00 81.06 112 THR A C 1
ATOM 808 O O . THR A 1 112 ? 6.143 -15.240 12.323 1.00 81.06 112 THR A O 1
ATOM 811 N N . LEU A 1 113 ? 5.544 -16.775 10.799 1.00 81.31 113 LEU A N 1
ATOM 812 C CA . LEU A 1 113 ? 4.473 -15.966 10.233 1.00 81.31 113 LEU A CA 1
ATOM 813 C C . LEU A 1 113 ? 3.307 -15.925 11.230 1.00 81.31 113 LEU A C 1
ATOM 815 O O . LEU A 1 113 ? 2.824 -16.974 11.661 1.00 81.31 113 LEU A O 1
ATOM 819 N N . ALA A 1 114 ? 2.863 -14.726 11.587 1.00 81.81 114 ALA A N 1
ATOM 820 C CA . ALA A 1 114 ? 1.641 -14.509 12.336 1.00 81.81 114 ALA A CA 1
ATOM 821 C C . ALA A 1 114 ? 0.457 -15.139 11.580 1.00 81.81 114 ALA A C 1
ATOM 823 O O . ALA A 1 114 ? 0.449 -15.138 10.342 1.00 81.81 114 ALA A O 1
ATOM 824 N N . PRO A 1 115 ? -0.554 -15.667 12.292 1.00 83.44 115 PRO A N 1
ATOM 825 C CA . PRO A 1 115 ? -1.737 -16.221 11.651 1.00 83.44 115 PRO A CA 1
ATOM 826 C C . PRO A 1 115 ? -2.368 -15.213 10.688 1.00 83.44 115 PRO A C 1
ATOM 828 O O . PRO A 1 115 ? -2.716 -14.098 11.084 1.00 83.44 115 PRO A O 1
ATOM 831 N N . ILE A 1 116 ? -2.523 -15.611 9.425 1.00 83.38 116 ILE A N 1
ATOM 832 C CA . ILE A 1 116 ? -3.274 -14.821 8.451 1.00 83.38 116 ILE A CA 1
ATOM 833 C C . ILE A 1 116 ? -4.747 -14.976 8.807 1.00 83.38 116 ILE A C 1
ATOM 835 O O . ILE A 1 116 ? -5.281 -16.084 8.847 1.00 83.38 116 ILE A O 1
ATOM 839 N N . VAL A 1 117 ? -5.372 -13.851 9.128 1.00 82.44 117 VAL A N 1
ATOM 840 C CA . VAL A 1 117 ? -6.792 -13.789 9.452 1.00 82.44 117 VAL A CA 1
ATOM 841 C C . VAL A 1 117 ? -7.615 -13.657 8.179 1.00 82.44 117 VAL A C 1
ATOM 843 O O . VAL A 1 117 ? -7.141 -13.074 7.205 1.00 82.44 117 VAL A O 1
ATOM 846 N N . ASP A 1 118 ? -8.849 -14.152 8.212 1.00 87.00 118 ASP A N 1
ATOM 847 C CA . ASP A 1 118 ? -9.823 -13.878 7.159 1.00 87.00 118 ASP A CA 1
ATOM 848 C C . ASP A 1 118 ? -10.089 -12.366 7.110 1.00 87.00 118 ASP A C 1
ATOM 850 O O . ASP A 1 118 ? -10.640 -11.773 8.043 1.00 87.00 118 ASP A O 1
ATOM 854 N N . PHE A 1 119 ? -9.610 -11.736 6.041 1.00 85.38 119 PHE A N 1
ATOM 855 C CA . PHE A 1 119 ? -9.765 -10.309 5.776 1.00 85.38 119 PHE A CA 1
ATOM 856 C C . PHE A 1 119 ? -10.914 -10.022 4.801 1.00 85.38 119 PHE A C 1
ATOM 858 O O . PHE A 1 119 ? -11.115 -8.865 4.431 1.00 85.38 119 PHE A O 1
ATOM 865 N N . GLY A 1 120 ? -11.669 -11.045 4.388 1.00 89.94 120 GLY A N 1
ATOM 866 C CA . GLY A 1 120 ? -12.662 -10.949 3.329 1.00 89.94 120 GLY A CA 1
ATOM 867 C C . GLY A 1 120 ? -12.014 -10.547 2.008 1.00 89.94 120 GLY A C 1
ATOM 868 O O . GLY A 1 120 ? -11.205 -11.288 1.456 1.00 89.94 120 GLY A O 1
ATOM 869 N N . THR A 1 121 ? -12.348 -9.350 1.530 1.00 90.38 121 THR A N 1
ATOM 870 C CA . THR A 1 121 ? -11.876 -8.809 0.252 1.00 90.38 121 THR A CA 1
ATOM 871 C C . THR A 1 121 ? -11.160 -7.482 0.470 1.00 90.38 121 THR A C 1
ATOM 873 O O . THR A 1 121 ? -11.640 -6.614 1.204 1.00 90.38 121 THR A O 1
ATOM 876 N N . VAL A 1 122 ? -10.030 -7.302 -0.210 1.00 91.38 122 VAL A N 1
ATOM 877 C CA . VAL A 1 122 ? -9.320 -6.027 -0.327 1.00 91.38 122 VAL A CA 1
ATOM 878 C C . VAL A 1 122 ? -9.321 -5.603 -1.788 1.00 91.38 122 VAL A C 1
ATOM 880 O O . VAL A 1 122 ? -8.693 -6.248 -2.624 1.00 91.38 122 VAL A O 1
ATOM 883 N N . ASP A 1 123 ? -9.981 -4.484 -2.077 1.00 94.06 123 ASP A N 1
ATOM 884 C CA . ASP A 1 123 ? -10.008 -3.888 -3.410 1.00 94.06 123 ASP A CA 1
ATOM 885 C C . ASP A 1 123 ? -9.087 -2.670 -3.478 1.00 94.06 123 ASP A C 1
ATOM 887 O O . ASP A 1 123 ? -9.366 -1.610 -2.911 1.00 94.06 123 ASP A O 1
ATOM 891 N N . PHE A 1 124 ? -8.005 -2.794 -4.238 1.00 94.62 124 PHE A N 1
ATOM 892 C CA . PHE A 1 124 ? -7.248 -1.645 -4.705 1.00 94.62 124 PHE A CA 1
ATOM 893 C C . PHE A 1 124 ? -7.917 -1.110 -5.967 1.00 94.62 124 PHE A C 1
ATOM 895 O O . PHE A 1 124 ? -7.993 -1.787 -6.994 1.00 94.62 124 PHE A O 1
ATOM 902 N N . THR A 1 125 ? -8.408 0.120 -5.893 1.00 95.19 125 THR A N 1
ATOM 903 C CA . THR A 1 125 ? -9.069 0.817 -7.001 1.00 95.19 125 THR A CA 1
ATOM 904 C C . THR A 1 125 ? -8.241 2.013 -7.442 1.00 95.19 125 THR A C 1
ATOM 906 O O . THR A 1 125 ? -7.376 2.480 -6.701 1.00 95.19 125 THR A O 1
ATOM 909 N N . ASP A 1 126 ? -8.475 2.469 -8.673 1.00 93.62 126 ASP A N 1
ATOM 910 C CA . ASP A 1 126 ? -7.746 3.578 -9.298 1.00 93.62 126 ASP A CA 1
ATOM 911 C C . ASP A 1 126 ? -6.218 3.408 -9.224 1.00 93.62 126 ASP A C 1
ATOM 913 O O . ASP A 1 126 ? -5.463 4.366 -9.038 1.00 93.62 126 ASP A O 1
ATOM 917 N N . VAL A 1 127 ? -5.751 2.163 -9.366 1.00 93.00 127 VAL A N 1
ATOM 918 C CA . VAL A 1 127 ? -4.325 1.847 -9.269 1.00 93.00 127 VAL A CA 1
ATOM 919 C C . VAL A 1 127 ? -3.574 2.358 -10.492 1.00 93.00 127 VAL A C 1
ATOM 921 O O . VAL A 1 127 ? -3.965 2.134 -11.639 1.00 93.00 127 VAL A O 1
ATOM 924 N N . SER A 1 128 ? -2.467 3.046 -10.237 1.00 91.56 128 SER A N 1
ATOM 925 C CA . SER A 1 128 ? -1.558 3.547 -11.260 1.00 91.56 128 SER A CA 1
ATOM 926 C C . SER A 1 128 ? -0.163 3.668 -10.669 1.00 91.56 128 SER A C 1
ATOM 928 O O . SER A 1 128 ? -0.002 4.061 -9.514 1.00 91.56 128 SER A O 1
ATOM 930 N N . ALA A 1 129 ? 0.846 3.391 -11.483 1.00 89.69 129 ALA A N 1
ATOM 931 C CA . ALA A 1 129 ? 2.232 3.747 -11.217 1.00 89.69 129 ALA A CA 1
ATOM 932 C C . ALA A 1 129 ? 2.712 4.735 -12.284 1.00 89.69 129 ALA A C 1
ATOM 934 O O . ALA A 1 129 ? 2.214 4.721 -13.406 1.00 89.69 129 ALA A O 1
ATOM 935 N N . GLU A 1 130 ? 3.675 5.591 -11.952 1.00 88.19 130 GLU A N 1
ATOM 936 C CA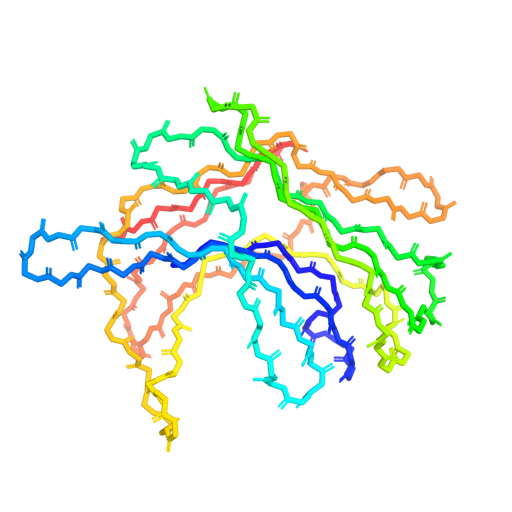 . GLU A 1 130 ? 4.252 6.548 -12.900 1.00 88.19 130 GLU A CA 1
ATOM 937 C C . GLU A 1 130 ? 5.678 6.128 -13.260 1.00 88.19 130 GLU A C 1
ATOM 939 O O . GLU A 1 130 ? 6.511 5.894 -12.383 1.00 88.19 130 GLU A O 1
ATOM 944 N N . THR A 1 131 ? 5.976 6.068 -14.557 1.00 85.25 131 THR A N 1
ATOM 945 C CA . THR A 1 131 ? 7.330 5.833 -15.075 1.00 85.25 131 THR A CA 1
ATOM 946 C C . THR A 1 131 ? 7.825 7.055 -15.843 1.00 85.25 131 THR A C 1
ATOM 948 O O . THR A 1 131 ? 7.059 7.953 -16.179 1.00 85.25 131 THR A O 1
ATOM 951 N N . LEU A 1 132 ? 9.104 7.071 -16.233 1.00 83.00 132 LEU A N 1
ATOM 952 C CA . LEU A 1 132 ? 9.625 8.113 -17.135 1.00 83.00 132 LEU A CA 1
ATOM 953 C C . LEU A 1 132 ? 8.898 8.176 -18.491 1.00 83.00 132 LEU A C 1
ATOM 955 O O . LEU A 1 132 ? 8.993 9.192 -19.177 1.00 83.00 132 LEU A O 1
ATOM 959 N N . SER A 1 133 ? 8.209 7.101 -18.889 1.00 87.06 133 SER A N 1
ATOM 960 C CA . SER A 1 133 ? 7.449 7.029 -20.144 1.00 87.06 133 SER A CA 1
ATOM 961 C C . SER A 1 133 ? 5.962 7.361 -19.967 1.00 87.06 133 SER A C 1
ATOM 963 O O . SER A 1 133 ? 5.221 7.336 -20.949 1.00 87.06 133 SER A O 1
ATOM 965 N N . GLY A 1 134 ? 5.534 7.683 -18.743 1.00 88.81 134 GLY A N 1
ATOM 966 C CA . GLY A 1 134 ? 4.148 7.954 -18.379 1.00 88.81 134 GLY A CA 1
ATOM 967 C C . GLY A 1 134 ? 3.544 6.893 -17.453 1.00 88.81 134 GLY A C 1
ATOM 968 O O . GLY A 1 134 ? 4.264 6.001 -16.973 1.00 88.81 134 GLY A O 1
ATOM 969 N N . PRO A 1 135 ? 2.225 6.984 -17.209 1.00 89.50 135 PRO A N 1
ATOM 970 C CA . PRO A 1 135 ? 1.531 6.104 -16.288 1.00 89.50 135 PRO A CA 1
ATOM 971 C C . PRO A 1 135 ? 1.435 4.684 -16.841 1.00 89.50 135 PRO A C 1
ATOM 973 O O . PRO A 1 135 ? 1.179 4.469 -18.029 1.00 89.50 135 PRO A O 1
ATOM 976 N N . VAL A 1 136 ? 1.599 3.715 -15.952 1.00 89.50 136 VAL A N 1
ATOM 977 C CA . VAL A 1 136 ? 1.389 2.291 -16.203 1.00 89.50 136 VAL A CA 1
ATOM 978 C C . VAL A 1 136 ? 0.334 1.767 -15.231 1.00 89.50 136 VAL A C 1
ATOM 980 O O . VAL A 1 136 ? 0.336 2.103 -14.045 1.00 89.50 136 VAL A O 1
ATOM 983 N N . GLY A 1 137 ? -0.605 0.984 -15.758 1.00 90.00 137 GLY A N 1
ATOM 984 C CA . GLY A 1 137 ? -1.615 0.287 -14.963 1.00 90.00 137 GLY A CA 1
ATOM 985 C C . GLY A 1 137 ? -1.135 -1.096 -14.524 1.00 90.00 137 GLY A C 1
ATOM 986 O O . GLY A 1 137 ? 0.042 -1.429 -14.633 1.00 90.00 137 GLY A O 1
ATOM 987 N N . VAL A 1 138 ? -2.076 -1.925 -14.078 1.00 91.81 138 VAL A N 1
ATOM 988 C CA . VAL A 1 138 ? -1.798 -3.265 -13.531 1.00 91.81 138 VAL A CA 1
ATOM 989 C C . VAL A 1 138 ? -2.105 -4.413 -14.492 1.00 91.81 138 VAL A C 1
ATOM 991 O O . VAL A 1 138 ? -1.915 -5.566 -14.138 1.00 91.81 138 VAL A O 1
ATOM 994 N N . SER A 1 139 ? -2.555 -4.138 -15.720 1.00 92.00 139 SER A N 1
ATOM 995 C CA . SER A 1 139 ? -3.014 -5.188 -16.650 1.00 92.00 139 SER A CA 1
ATOM 996 C C . SER A 1 139 ? -1.966 -6.248 -16.996 1.00 92.00 139 SER A C 1
ATOM 998 O O . SER A 1 139 ? -2.338 -7.389 -17.251 1.00 92.00 139 SER A O 1
ATOM 1000 N N . ASP A 1 140 ? -0.684 -5.877 -16.989 1.00 89.88 140 ASP A N 1
ATOM 1001 C CA . ASP A 1 140 ? 0.445 -6.776 -17.259 1.00 89.88 140 ASP A CA 1
ATOM 1002 C C . ASP A 1 140 ? 1.189 -7.181 -15.969 1.00 89.88 140 ASP A C 1
ATOM 1004 O O . ASP A 1 140 ? 2.318 -7.675 -16.026 1.00 89.88 140 ASP A O 1
ATOM 1008 N N . ALA A 1 141 ? 0.594 -6.939 -14.795 1.00 91.19 141 ALA A N 1
ATOM 1009 C CA . ALA A 1 141 ? 1.214 -7.242 -13.511 1.00 91.19 141 ALA A CA 1
ATOM 1010 C C . ALA A 1 141 ? 1.399 -8.754 -13.319 1.00 91.19 141 ALA A C 1
ATOM 1012 O O . ALA A 1 141 ? 0.544 -9.567 -13.678 1.00 91.19 141 ALA A O 1
ATOM 1013 N N . ALA A 1 142 ? 2.514 -9.129 -12.694 1.00 92.50 142 ALA A N 1
ATOM 1014 C CA . ALA A 1 142 ? 2.676 -10.474 -12.166 1.00 92.50 142 ALA A CA 1
ATOM 1015 C C . ALA A 1 142 ? 1.715 -10.677 -10.986 1.00 92.50 142 ALA A C 1
ATOM 1017 O O . ALA A 1 142 ? 1.588 -9.806 -10.126 1.00 92.50 142 ALA A O 1
ATOM 1018 N N . ILE A 1 143 ? 1.048 -11.829 -10.954 1.00 94.19 143 ILE A N 1
ATOM 1019 C CA . ILE A 1 143 ? 0.058 -12.168 -9.930 1.00 94.19 143 ILE A CA 1
ATOM 1020 C C . ILE A 1 143 ? 0.655 -13.204 -8.979 1.00 94.19 143 ILE A C 1
ATOM 1022 O O . ILE A 1 143 ? 1.199 -14.215 -9.426 1.00 94.19 143 ILE A O 1
ATOM 1026 N N . PHE A 1 144 ? 0.524 -12.950 -7.678 1.00 92.38 144 PHE A N 1
ATOM 1027 C CA . PHE A 1 144 ? 0.977 -13.836 -6.611 1.00 92.38 144 PHE A CA 1
ATOM 1028 C C . PHE A 1 144 ? -0.153 -14.063 -5.607 1.00 92.38 144 PHE A C 1
ATOM 1030 O O . PHE A 1 144 ? -0.695 -13.100 -5.068 1.00 92.38 144 PHE A O 1
ATOM 1037 N N . ASP A 1 145 ? -0.462 -15.330 -5.335 1.00 94.19 145 ASP A N 1
ATOM 1038 C CA . ASP A 1 145 ? -1.381 -15.735 -4.270 1.00 94.19 145 ASP A CA 1
ATOM 1039 C C . ASP A 1 145 ? -0.611 -16.170 -3.014 1.00 94.19 145 ASP A C 1
ATOM 1041 O O . ASP A 1 145 ? 0.525 -16.648 -3.078 1.00 94.19 145 ASP A O 1
ATOM 1045 N N . MET A 1 146 ? -1.247 -16.029 -1.853 1.00 91.44 146 MET A N 1
ATOM 1046 C CA . MET A 1 146 ? -0.735 -16.522 -0.582 1.00 91.44 146 MET A CA 1
ATOM 1047 C C . MET A 1 146 ? -0.937 -18.036 -0.475 1.00 91.44 146 MET A C 1
ATOM 1049 O O . MET A 1 146 ? -2.064 -18.532 -0.469 1.00 91.44 146 MET A O 1
ATOM 1053 N N . GLU A 1 147 ? 0.172 -18.760 -0.316 1.00 91.88 147 GLU A N 1
ATOM 1054 C CA . GLU A 1 147 ? 0.195 -20.212 -0.114 1.00 91.88 147 GLU A CA 1
ATOM 1055 C C . GLU A 1 147 ? 1.087 -20.589 1.088 1.00 91.88 147 GLU A C 1
ATOM 1057 O O . GLU A 1 147 ? 2.215 -21.062 0.919 1.00 91.88 147 GLU A O 1
ATOM 1062 N N . PRO A 1 148 ? 0.647 -20.365 2.342 1.00 84.88 148 PRO A N 1
ATOM 1063 C CA . PRO A 1 148 ? 1.382 -20.860 3.499 1.00 84.88 148 PRO A CA 1
ATOM 1064 C C . PRO A 1 148 ? 1.404 -22.398 3.498 1.00 84.88 148 PRO A C 1
ATOM 1066 O O . PRO A 1 148 ? 0.379 -23.073 3.616 1.00 84.88 148 PRO A O 1
ATOM 1069 N N . GLY A 1 149 ? 2.603 -22.971 3.376 1.00 86.19 149 GLY A N 1
ATOM 1070 C CA . GLY A 1 149 ? 2.787 -24.417 3.267 1.00 86.19 149 GLY A CA 1
ATOM 1071 C C . GLY A 1 149 ? 2.372 -24.942 1.892 1.00 86.19 149 GLY A C 1
ATOM 1072 O O . GLY A 1 149 ? 3.155 -24.863 0.953 1.00 86.19 149 GLY A O 1
ATOM 1073 N N . HIS A 1 150 ? 1.173 -25.525 1.802 1.00 88.62 150 HIS A N 1
ATOM 1074 C CA .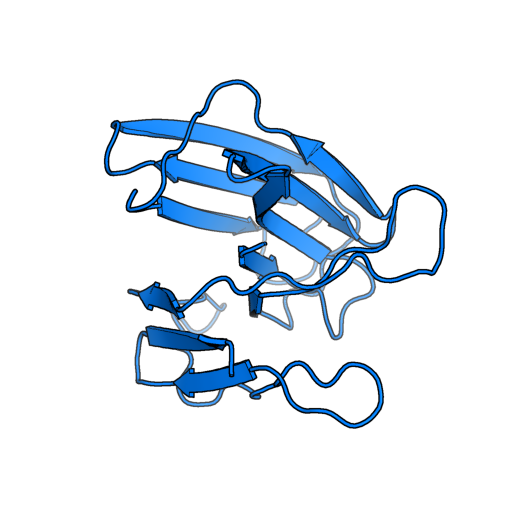 HIS A 1 150 ? 0.621 -26.138 0.579 1.00 88.62 150 HIS A CA 1
ATOM 1075 C C . HIS A 1 150 ? -0.877 -25.848 0.412 1.00 88.62 150 HIS A C 1
ATOM 1077 O O . HIS A 1 150 ? -1.635 -26.663 -0.117 1.00 88.62 150 HIS A O 1
ATOM 1083 N N . THR A 1 151 ? -1.355 -24.754 1.000 1.00 92.44 151 THR A N 1
ATOM 1084 C CA . THR A 1 151 ? -2.765 -24.366 0.952 1.00 92.44 151 THR A CA 1
ATOM 1085 C C . THR A 1 151 ? -2.842 -22.948 0.440 1.00 92.44 151 THR A C 1
ATOM 1087 O O . THR A 1 151 ? -2.364 -22.034 1.104 1.00 92.44 151 THR A O 1
ATOM 1090 N N . VAL A 1 152 ? -3.429 -22.783 -0.741 1.00 95.12 152 VAL A N 1
ATOM 1091 C CA . VAL A 1 152 ? -3.743 -21.467 -1.293 1.00 95.12 152 VAL A CA 1
ATOM 1092 C C . VAL A 1 152 ? -4.901 -20.894 -0.487 1.00 95.12 152 VAL A C 1
ATOM 1094 O O . VAL A 1 152 ? -5.930 -21.554 -0.343 1.00 95.12 152 VAL A O 1
ATOM 1097 N N . ILE A 1 153 ? -4.712 -19.696 0.056 1.00 95.12 153 ILE A N 1
ATOM 1098 C CA . ILE A 1 153 ? -5.692 -19.013 0.916 1.00 95.12 153 ILE A CA 1
ATOM 1099 C C . ILE A 1 153 ? -6.105 -17.646 0.369 1.00 95.12 153 ILE A C 1
ATOM 1101 O O . ILE A 1 153 ? -6.819 -16.910 1.043 1.00 95.12 153 ILE A O 1
ATOM 1105 N N . SER A 1 154 ? -5.631 -17.276 -0.822 1.00 95.69 154 SER A N 1
ATOM 1106 C CA . SER A 1 154 ? -6.073 -16.065 -1.502 1.00 95.69 154 SER A CA 1
ATOM 1107 C C . SER A 1 154 ? -6.341 -16.298 -2.978 1.00 95.69 154 SER A C 1
ATOM 1109 O O . SER A 1 154 ? -5.836 -17.252 -3.565 1.00 95.69 154 SER A O 1
ATOM 1111 N N . SER A 1 155 ? -7.110 -15.390 -3.565 1.00 96.81 155 SER A N 1
ATOM 1112 C CA . SER A 1 155 ? -7.312 -15.293 -5.005 1.00 96.81 155 SER A CA 1
ATOM 1113 C C . SER A 1 155 ? -7.193 -13.837 -5.435 1.00 96.81 155 SER A C 1
ATOM 1115 O O . SER A 1 155 ? -7.938 -12.983 -4.953 1.00 96.81 155 SER A O 1
ATOM 1117 N N . VAL A 1 156 ? -6.285 -13.556 -6.367 1.00 96.56 156 VAL A N 1
ATOM 1118 C CA . VAL A 1 156 ? -6.098 -12.218 -6.940 1.00 96.56 156 VAL A CA 1
ATOM 1119 C C . VAL A 1 156 ? -6.805 -12.085 -8.291 1.00 96.56 156 VAL A C 1
ATOM 1121 O O . VAL A 1 156 ? -6.645 -12.904 -9.198 1.00 96.56 156 VAL A O 1
ATOM 1124 N N . THR A 1 157 ? -7.552 -10.996 -8.462 1.00 95.31 157 THR A N 1
ATOM 1125 C CA . THR A 1 157 ? -8.163 -10.587 -9.730 1.00 95.31 157 THR A CA 1
ATOM 1126 C C . THR A 1 157 ? -7.643 -9.221 -10.156 1.00 95.31 157 THR A C 1
ATOM 1128 O O . THR A 1 157 ? -7.483 -8.315 -9.342 1.00 95.31 157 THR A O 1
ATOM 1131 N N . VAL A 1 158 ? -7.370 -9.058 -11.451 1.00 95.12 158 VAL A N 1
ATOM 1132 C CA . VAL A 1 158 ? -6.778 -7.832 -11.998 1.00 95.12 158 VAL A CA 1
ATOM 1133 C C . VAL A 1 158 ? -7.604 -7.334 -13.179 1.00 95.12 158 VAL A C 1
ATOM 1135 O O . VAL A 1 158 ? -8.016 -8.113 -14.040 1.00 95.12 158 VAL A O 1
ATOM 1138 N N . SER A 1 159 ? -7.842 -6.023 -13.221 1.00 91.44 159 SER A N 1
ATOM 1139 C CA . SER A 1 159 ? -8.455 -5.322 -14.354 1.00 91.44 159 SER A CA 1
ATOM 1140 C C . SER A 1 159 ? -7.502 -4.262 -14.931 1.00 91.44 159 SER A C 1
ATOM 1142 O O . SER A 1 159 ? -6.297 -4.293 -14.693 1.00 91.44 159 SER A O 1
ATOM 1144 N N . SER A 1 160 ? -8.002 -3.305 -15.720 1.00 89.00 160 SER A N 1
ATOM 1145 C CA . SER A 1 160 ? -7.173 -2.194 -16.209 1.00 89.00 160 SER A CA 1
ATOM 1146 C C . SER A 1 160 ? -6.670 -1.265 -15.105 1.00 89.00 160 SER A C 1
ATOM 1148 O O . SER A 1 160 ? -5.597 -0.682 -15.238 1.00 89.00 160 SER A O 1
ATOM 1150 N N . SER A 1 161 ? -7.451 -1.109 -14.036 1.00 92.31 161 SER A N 1
ATOM 1151 C CA . SER A 1 161 ? -7.218 -0.103 -12.993 1.00 92.31 161 SER A CA 1
ATOM 1152 C C . SER A 1 161 ? -7.679 -0.564 -11.612 1.00 92.31 161 SER A C 1
ATOM 1154 O O . SER A 1 161 ? -7.933 0.265 -10.737 1.00 92.31 161 SER A O 1
ATOM 1156 N N . SER A 1 162 ? -7.811 -1.874 -11.400 1.00 94.38 162 SER A N 1
ATOM 1157 C CA . SER A 1 162 ? -8.127 -2.436 -10.089 1.00 94.38 162 SER A CA 1
ATOM 1158 C C . SER A 1 162 ? -7.422 -3.765 -9.850 1.00 94.38 162 SER A C 1
ATOM 1160 O O . SER A 1 162 ? -7.194 -4.530 -10.790 1.00 94.38 162 SER A O 1
ATOM 1162 N N . VAL A 1 163 ? -7.130 -4.034 -8.580 1.00 96.00 163 VAL A N 1
ATOM 1163 C CA . VAL A 1 163 ? -6.657 -5.321 -8.067 1.00 96.00 163 VAL A CA 1
ATOM 1164 C C . VAL A 1 163 ? -7.580 -5.716 -6.918 1.00 96.00 163 VAL A C 1
ATOM 1166 O O . VAL A 1 163 ? -7.633 -5.004 -5.919 1.00 96.00 163 VAL A O 1
ATOM 1169 N N . GLY A 1 164 ? -8.318 -6.811 -7.070 1.00 95.62 164 GLY A N 1
ATOM 1170 C CA . GLY A 1 164 ? -9.128 -7.401 -6.004 1.00 95.62 164 GLY A CA 1
ATOM 1171 C C . GLY A 1 164 ? -8.406 -8.605 -5.412 1.00 95.62 164 GLY A C 1
ATOM 1172 O O . GLY A 1 164 ? -7.923 -9.451 -6.164 1.00 95.62 164 GLY A O 1
ATOM 1173 N N . ILE A 1 165 ? -8.305 -8.677 -4.088 1.00 95.31 165 ILE A N 1
ATOM 1174 C CA . ILE A 1 165 ? -7.659 -9.779 -3.368 1.00 95.31 165 ILE A CA 1
ATOM 1175 C C . ILE A 1 165 ? -8.655 -10.355 -2.366 1.00 95.31 165 ILE A C 1
ATOM 1177 O O . ILE A 1 165 ? -9.007 -9.689 -1.393 1.00 95.31 165 ILE A O 1
ATOM 1181 N N . ASP A 1 166 ? -9.078 -11.593 -2.597 1.00 95.12 166 ASP A N 1
ATOM 1182 C CA . ASP A 1 166 ? -10.018 -12.322 -1.743 1.00 95.12 166 ASP A CA 1
ATOM 1183 C C . ASP A 1 166 ? -9.284 -13.329 -0.854 1.00 95.12 166 ASP A C 1
ATOM 1185 O O . A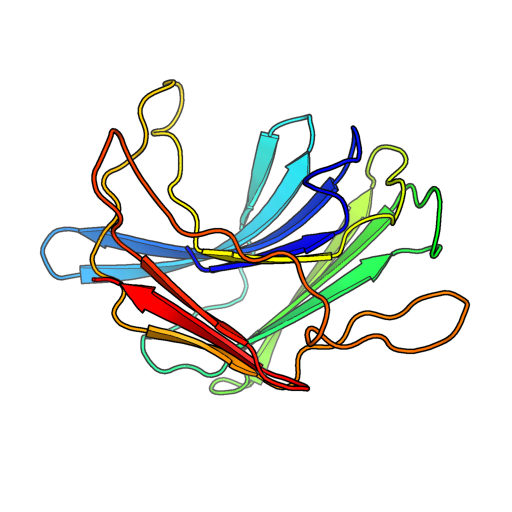SP A 1 166 ? -8.349 -13.984 -1.317 1.00 95.12 166 ASP A O 1
ATOM 1189 N N . PHE A 1 167 ? -9.726 -13.487 0.394 1.00 92.88 167 PHE A N 1
ATOM 1190 C CA . PHE A 1 167 ? -9.405 -14.639 1.241 1.00 92.88 167 PHE A CA 1
ATOM 1191 C C . PHE A 1 167 ? -10.299 -15.836 0.861 1.00 92.88 167 PHE A C 1
ATOM 1193 O O . PHE A 1 167 ? -11.482 -15.651 0.561 1.00 92.88 167 PHE A O 1
ATOM 1200 N N . LEU A 1 168 ? -9.742 -17.054 0.851 1.00 94.56 168 LEU A N 1
ATOM 1201 C CA . LEU A 1 168 ? -10.426 -18.293 0.430 1.00 94.56 168 LEU A CA 1
ATOM 1202 C C . LEU A 1 168 ? -10.896 -19.184 1.586 1.00 94.56 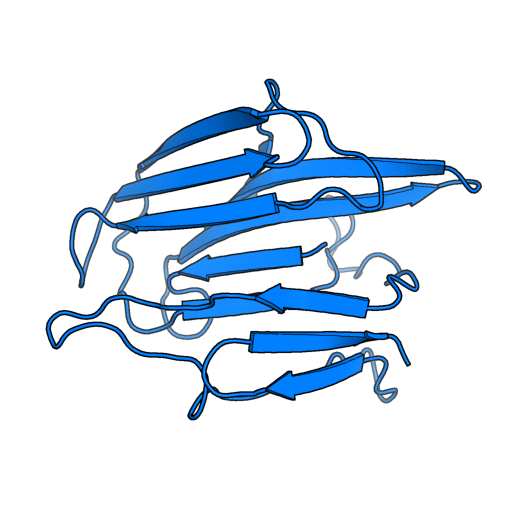168 LEU A C 1
ATOM 1204 O O . LEU A 1 168 ? -10.158 -19.317 2.588 1.00 94.56 168 LEU A O 1
#

Radius of gyration: 15.63 Å; Cα contacts (8 Å, |Δi|>4): 381; chains: 1; bounding box: 34×40×41 Å

pLDDT: mean 87.28, std 8.88, range [56.75, 97.94]

InterPro domains:
  IPR000250 Peptidase G1 [PF01828] (3-165)
  IPR000250 Peptidase G1 [PTHR37536] (4-166)
  IPR013320 Concanavalin A-like lectin/glucanase domain superfamily [SSF49899] (4-163)
  IPR038656 Peptidase G1 superfamily [G3DSA:2.60.120.700] (2-168)

Sequence (168 aa):
MSLVGLGAISCENALTVGIDLTLQNDSSSFTAFYEIFPSGEAFNFSDISFAAGDIVTVNITAATATNATSGTAFIINQSTGQTASKHIHTGSMCGADVEWTVQGLFENGTTTLAPIVDFGTVDFTDVSAETLSGPVGVSDAAIFDMEPGHTVISSVTVSSSSVGIDFL